Protein AF-V7I655-F1 (afdb_monomer)

Organism: NCBI:txid994573

Sequence (57 aa):
MA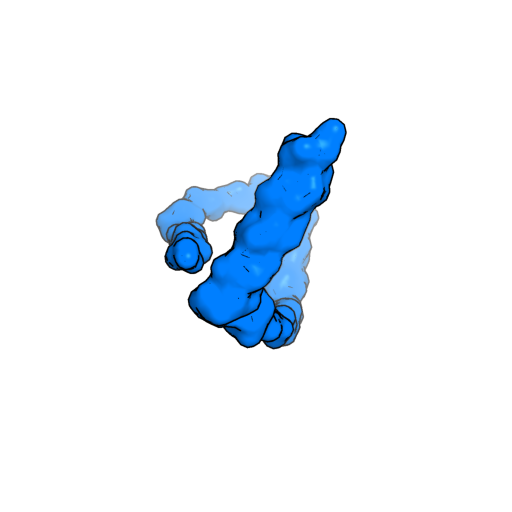TSSFDKSFVLKDKREVASFSKMLSKPHKSIKIDRTLTSPSNERRGELRLKKMLSR

Mean predicted aligned error: 12.7 Å

Solvent-accessible surface area (backbone atoms only — not comparable to full-atom values): 3807 Å² total; per-residue (Å²): 131,83,77,78,78,84,83,74,89,83,82,76,90,45,74,67,52,50,53,52,52,52,53,50,67,77,51,64,72,71,76,75,82,71,67,62,71,65,72,28,76,68,46,43,56,53,48,51,55,52,48,51,63,62,73,74,108

Structure (mmCIF, N/CA/C/O backbone):
data_AF-V7I655-F1
#
_entry.id   AF-V7I655-F1
#
loop_
_atom_site.group_PDB
_atom_site.id
_atom_site.type_symbol
_atom_site.label_atom_id
_atom_site.label_alt_id
_atom_site.label_comp_id
_atom_site.label_asym_id
_atom_site.label_entity_id
_atom_site.label_seq_id
_atom_site.pdbx_PDB_ins_code
_atom_site.Cartn_x
_atom_site.Cartn_y
_atom_site.Cartn_z
_atom_site.occupancy
_atom_site.B_iso_or_equiv
_atom_site.auth_seq_id
_atom_site.auth_comp_id
_atom_site.auth_asym_id
_atom_site.auth_atom_id
_atom_site.pdbx_PDB_model_num
ATOM 1 N N . MET A 1 1 ? -15.267 0.143 2.983 1.00 49.56 1 MET A N 1
ATOM 2 C CA . MET A 1 1 ? -14.990 0.670 1.627 1.00 49.56 1 MET A CA 1
ATOM 3 C C . MET A 1 1 ? -14.324 -0.418 0.807 1.00 49.56 1 MET A C 1
ATOM 5 O O . MET A 1 1 ? -13.276 -0.897 1.221 1.00 49.56 1 MET A O 1
ATOM 9 N N . ALA A 1 2 ? -14.923 -0.833 -0.311 1.00 55.00 2 ALA A N 1
ATOM 10 C CA . ALA A 1 2 ? -14.197 -1.625 -1.297 1.00 55.00 2 ALA A CA 1
ATOM 11 C C . ALA A 1 2 ? -13.078 -0.738 -1.861 1.00 55.00 2 ALA A C 1
ATOM 13 O O . ALA A 1 2 ? -13.351 0.359 -2.348 1.00 55.00 2 ALA A O 1
ATOM 14 N N . THR A 1 3 ? -11.818 -1.154 -1.736 1.00 57.31 3 THR A N 1
ATOM 15 C CA . THR A 1 3 ? -10.740 -0.527 -2.504 1.00 57.31 3 THR A CA 1
ATOM 16 C C . THR A 1 3 ? -11.064 -0.799 -3.962 1.00 57.31 3 THR A C 1
ATOM 18 O O . THR A 1 3 ? -11.104 -1.967 -4.343 1.00 57.31 3 THR A O 1
ATOM 21 N N . SER A 1 4 ? -11.386 0.248 -4.724 1.00 57.16 4 SER A N 1
ATOM 22 C CA . SER A 1 4 ? -11.731 0.131 -6.141 1.00 57.16 4 SER A CA 1
ATOM 23 C C . SER A 1 4 ? -10.711 -0.771 -6.833 1.00 57.16 4 SER A C 1
ATOM 25 O O . SER A 1 4 ? -9.516 -0.463 -6.842 1.00 57.16 4 SER A O 1
ATOM 27 N N . SER A 1 5 ? -11.169 -1.922 -7.323 1.00 62.50 5 SER A N 1
ATOM 28 C CA . SER A 1 5 ? -10.354 -2.807 -8.141 1.00 62.50 5 SER A CA 1
ATOM 29 C C . SER A 1 5 ? -9.947 -2.012 -9.375 1.00 62.50 5 SER A C 1
ATOM 31 O O . SER A 1 5 ? -10.797 -1.540 -10.128 1.00 62.50 5 SER A O 1
ATOM 33 N N . PHE A 1 6 ? -8.647 -1.780 -9.537 1.00 66.94 6 PHE A N 1
ATOM 34 C CA . PHE A 1 6 ? -8.133 -1.033 -10.673 1.00 66.94 6 PHE A CA 1
ATOM 35 C C . PHE A 1 6 ? -8.217 -1.918 -11.922 1.00 66.94 6 PHE A C 1
ATOM 37 O O . PHE A 1 6 ? -7.324 -2.720 -12.170 1.00 66.94 6 PHE A O 1
ATOM 44 N N . ASP A 1 7 ? -9.309 -1.786 -12.675 1.00 76.12 7 ASP A N 1
ATOM 45 C CA . ASP A 1 7 ? -9.589 -2.563 -13.896 1.00 76.12 7 ASP A CA 1
ATOM 46 C C . ASP A 1 7 ? -9.321 -1.758 -15.183 1.00 76.12 7 ASP A C 1
ATOM 48 O O . ASP A 1 7 ? -9.890 -1.989 -16.246 1.00 76.12 7 ASP A O 1
ATOM 52 N N . LYS A 1 8 ? -8.477 -0.724 -15.092 1.00 79.12 8 LYS A N 1
ATOM 53 C CA . LYS A 1 8 ? -8.176 0.148 -16.229 1.00 79.12 8 LYS A CA 1
ATOM 54 C C . LYS A 1 8 ? -6.892 -0.296 -16.915 1.00 79.12 8 LYS A C 1
ATOM 56 O O . LYS A 1 8 ? -5.831 -0.336 -16.294 1.00 79.12 8 LYS A O 1
ATOM 61 N N . SER A 1 9 ? -6.965 -0.549 -18.218 1.00 86.81 9 SER A N 1
ATOM 62 C CA . SER A 1 9 ? -5.773 -0.762 -19.041 1.00 86.81 9 SER A CA 1
ATOM 63 C C . SER A 1 9 ? -4.952 0.530 -19.150 1.00 86.81 9 SER A C 1
ATOM 65 O O . SER A 1 9 ? -5.504 1.619 -19.327 1.00 86.81 9 SER A O 1
ATOM 67 N N . PHE A 1 10 ? -3.627 0.418 -19.057 1.00 86.31 10 PHE A N 1
ATOM 68 C CA . PHE A 1 10 ? -2.691 1.535 -19.207 1.00 86.31 10 PHE A CA 1
ATOM 69 C C . PHE A 1 10 ? -1.475 1.122 -20.039 1.00 86.31 10 PHE A C 1
ATOM 71 O O . PHE A 1 10 ? -1.192 -0.063 -20.202 1.00 86.31 10 PHE A O 1
ATOM 78 N N . VAL A 1 11 ? -0.754 2.117 -20.560 1.00 91.81 11 VAL A N 1
ATOM 79 C CA . VAL A 1 11 ? 0.456 1.931 -21.370 1.00 91.81 11 VAL A CA 1
ATOM 80 C C . VAL A 1 11 ? 1.616 2.641 -20.685 1.00 91.81 11 VAL A C 1
ATOM 82 O O . VAL A 1 11 ? 1.491 3.811 -20.325 1.00 91.81 11 VAL A O 1
ATOM 85 N N . LEU 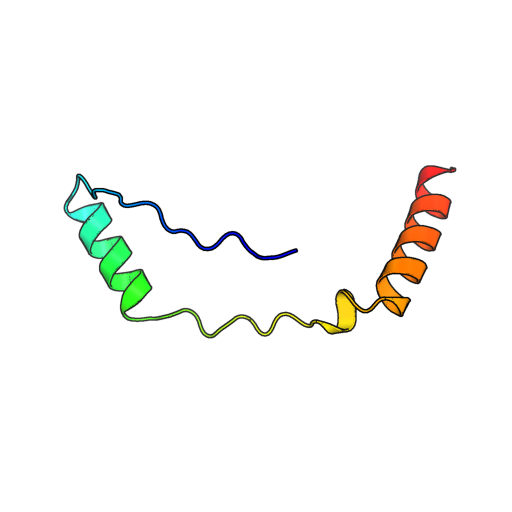A 1 12 ? 2.735 1.935 -20.523 1.00 92.00 12 LEU A N 1
ATOM 86 C CA . LEU A 1 12 ? 4.001 2.508 -20.065 1.00 92.00 12 LEU A CA 1
ATOM 87 C C . LEU A 1 12 ? 4.762 3.021 -21.286 1.00 92.00 12 LEU A C 1
ATOM 89 O O . LEU A 1 12 ? 4.957 2.278 -22.249 1.00 92.00 12 LEU A O 1
ATOM 93 N N . LYS A 1 13 ? 5.146 4.295 -21.270 1.00 92.00 13 LYS A N 1
ATOM 94 C CA . LYS A 1 13 ? 5.732 4.980 -22.429 1.00 92.00 13 LYS A CA 1
ATOM 95 C C . LYS A 1 13 ? 7.248 4.828 -22.475 1.00 92.00 13 LYS A C 1
ATOM 97 O O . LYS A 1 13 ? 7.811 4.743 -23.563 1.00 92.00 13 LYS A O 1
ATOM 102 N N . ASP A 1 14 ? 7.888 4.706 -21.311 1.00 95.56 14 ASP A N 1
ATOM 103 C CA . ASP A 1 14 ? 9.346 4.735 -21.203 1.00 95.56 14 ASP A CA 1
ATOM 104 C C . ASP A 1 14 ? 9.951 3.450 -20.628 1.00 95.56 14 ASP A C 1
ATOM 106 O O . ASP A 1 14 ? 9.404 2.794 -19.739 1.00 95.56 14 ASP A O 1
ATOM 110 N N . LYS A 1 15 ? 11.188 3.137 -21.045 1.00 93.31 15 LYS A N 1
ATOM 111 C CA . LYS A 1 15 ? 11.959 1.990 -20.519 1.00 93.31 15 LYS A CA 1
ATOM 112 C C . LYS A 1 15 ? 12.141 2.043 -18.996 1.00 93.31 15 LYS A C 1
ATOM 114 O O . LYS A 1 15 ? 12.180 1.003 -18.341 1.00 93.31 15 LYS A O 1
ATOM 119 N N . ARG A 1 16 ? 12.246 3.251 -18.427 1.00 92.50 16 ARG A N 1
ATOM 120 C CA . ARG A 1 16 ? 12.358 3.465 -16.973 1.00 92.50 16 ARG A CA 1
ATOM 121 C C . ARG A 1 16 ? 11.075 3.064 -16.246 1.00 92.50 16 ARG A C 1
ATOM 123 O O . ARG A 1 16 ? 11.150 2.425 -15.198 1.00 92.50 16 ARG A O 1
ATOM 130 N N . GLU A 1 17 ? 9.920 3.394 -16.818 1.00 91.19 17 GLU A N 1
ATOM 131 C CA . GLU A 1 17 ? 8.614 3.026 -16.270 1.00 91.19 1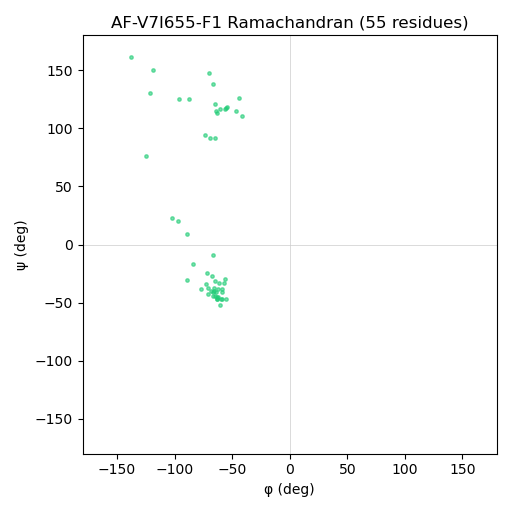7 GLU A CA 1
ATOM 132 C C . GLU A 1 17 ? 8.422 1.508 -16.293 1.00 91.19 17 GLU A C 1
ATOM 134 O O . GLU A 1 17 ? 8.046 0.923 -15.278 1.00 91.19 17 GLU A O 1
ATOM 139 N N . VAL A 1 18 ? 8.785 0.854 -17.403 1.00 91.75 18 VAL A N 1
ATOM 140 C CA . VAL A 1 18 ? 8.748 -0.613 -17.535 1.00 91.75 18 VAL A CA 1
ATOM 141 C C . VAL A 1 18 ? 9.635 -1.293 -16.489 1.00 91.75 18 VAL A C 1
ATOM 143 O O . VAL A 1 18 ? 9.197 -2.224 -15.810 1.00 91.75 18 VAL A O 1
ATOM 146 N N . ALA A 1 19 ? 10.870 -0.817 -16.311 1.00 91.75 19 ALA A N 1
ATOM 147 C CA . ALA A 1 19 ? 11.795 -1.374 -15.325 1.00 91.75 19 ALA A CA 1
ATOM 148 C C . ALA A 1 19 ? 11.287 -1.195 -13.883 1.00 91.75 19 ALA A C 1
ATOM 150 O O . ALA A 1 19 ? 11.380 -2.118 -13.072 1.00 91.75 19 ALA A O 1
ATOM 151 N N . SER A 1 20 ? 10.718 -0.027 -13.568 1.00 87.19 20 SER A N 1
ATOM 152 C CA . SER A 1 20 ? 10.116 0.254 -12.261 1.00 87.19 20 SER A CA 1
ATOM 153 C C . SER A 1 20 ? 8.917 -0.656 -11.985 1.00 87.19 20 SER A C 1
ATOM 155 O O . SER A 1 20 ? 8.850 -1.299 -10.937 1.00 87.19 20 SER A O 1
ATOM 157 N N . PHE A 1 21 ? 8.015 -0.790 -12.958 1.00 88.44 21 PHE A N 1
ATOM 158 C CA . PHE A 1 21 ? 6.837 -1.644 -12.845 1.00 88.44 21 PHE A CA 1
ATOM 159 C C . PHE A 1 21 ? 7.213 -3.122 -12.659 1.00 88.44 21 PHE A C 1
ATOM 161 O O . PHE A 1 21 ? 6.720 -3.777 -11.743 1.00 88.44 21 PHE A O 1
ATOM 168 N N . SER A 1 22 ? 8.171 -3.627 -13.443 1.00 89.56 22 SER A N 1
ATOM 169 C CA . SER A 1 22 ? 8.714 -4.986 -13.286 1.00 89.56 22 SER A CA 1
ATOM 170 C C . SER A 1 22 ? 9.328 -5.213 -11.894 1.00 89.56 22 SER A C 1
ATOM 172 O O . SER A 1 22 ? 9.128 -6.253 -11.257 1.00 89.56 22 SER A O 1
ATOM 174 N N . LYS A 1 23 ? 10.012 -4.202 -11.343 1.00 89.00 23 LYS A N 1
ATOM 175 C CA . LYS A 1 23 ? 10.547 -4.244 -9.975 1.00 89.00 23 LYS A CA 1
ATOM 176 C C . LYS A 1 23 ? 9.444 -4.284 -8.907 1.00 89.00 23 LYS A C 1
ATOM 178 O O . LYS A 1 23 ? 9.610 -4.983 -7.910 1.00 89.00 23 LYS A O 1
ATOM 183 N N . MET A 1 24 ? 8.330 -3.575 -9.106 1.00 83.25 24 MET A N 1
ATOM 184 C CA . MET A 1 24 ? 7.176 -3.617 -8.193 1.00 83.25 24 MET A CA 1
ATOM 185 C C . MET A 1 24 ? 6.463 -4.973 -8.230 1.00 83.25 24 MET A C 1
ATOM 187 O O . MET A 1 24 ? 6.095 -5.492 -7.179 1.00 83.25 24 MET A O 1
ATOM 191 N N . LEU A 1 25 ? 6.312 -5.573 -9.415 1.00 83.62 25 LEU A N 1
ATOM 192 C CA . LEU A 1 25 ? 5.689 -6.890 -9.567 1.00 83.62 25 LEU A CA 1
ATOM 193 C C . LEU A 1 25 ? 6.559 -8.033 -9.024 1.00 83.62 25 LEU A C 1
ATOM 195 O O . LEU A 1 25 ? 6.032 -8.969 -8.432 1.00 83.62 25 LEU A O 1
ATOM 199 N N . SER A 1 26 ? 7.883 -7.965 -9.198 1.00 85.12 26 SER A N 1
ATOM 200 C CA . SER A 1 26 ? 8.807 -9.024 -8.749 1.00 85.12 26 SER A CA 1
ATOM 201 C C . SER A 1 26 ? 8.976 -9.099 -7.230 1.00 85.12 26 SER A C 1
ATOM 203 O O . SER A 1 26 ? 9.312 -10.154 -6.693 1.00 85.12 26 SER A O 1
ATOM 205 N N . LYS A 1 27 ? 8.741 -7.993 -6.519 1.00 76.94 27 LYS A N 1
ATOM 206 C CA . LYS A 1 27 ? 8.753 -7.938 -5.056 1.00 76.94 27 LYS A CA 1
ATOM 207 C C . LYS A 1 27 ? 7.426 -7.369 -4.574 1.00 76.94 27 LYS A C 1
ATOM 209 O O . LYS A 1 27 ? 7.400 -6.203 -4.171 1.00 76.94 27 LYS A O 1
ATOM 214 N N . PRO A 1 28 ? 6.336 -8.162 -4.588 1.00 67.88 28 PRO A N 1
ATOM 215 C CA . PRO A 1 28 ? 5.089 -7.712 -4.001 1.00 67.88 28 PRO A CA 1
ATOM 216 C C . PRO A 1 28 ? 5.390 -7.343 -2.553 1.00 67.88 28 PRO A C 1
ATOM 218 O O . PRO A 1 28 ? 5.850 -8.176 -1.763 1.00 67.88 28 PRO A O 1
ATOM 221 N N . HIS A 1 29 ? 5.219 -6.062 -2.225 1.00 67.75 29 HIS A N 1
ATOM 222 C CA . HIS A 1 29 ? 5.383 -5.594 -0.861 1.00 67.75 29 HIS A CA 1
ATOM 223 C C . HIS A 1 29 ? 4.444 -6.458 -0.022 1.00 67.75 29 HIS A C 1
ATOM 225 O O . HIS A 1 29 ? 3.242 -6.484 -0.301 1.00 67.75 29 HIS A O 1
ATOM 231 N N . LYS A 1 30 ? 4.999 -7.246 0.916 1.00 65.50 30 LYS A N 1
ATOM 232 C CA . LYS A 1 30 ? 4.211 -8.141 1.777 1.00 65.50 30 LYS A CA 1
ATOM 233 C C . LYS A 1 30 ? 3.000 -7.349 2.235 1.00 65.50 30 LYS A C 1
ATOM 235 O O . LYS A 1 30 ? 3.201 -6.230 2.713 1.00 65.50 30 LYS A O 1
ATOM 240 N N . SER A 1 31 ? 1.798 -7.897 2.019 1.00 63.09 31 SER A N 1
ATOM 241 C CA . SER A 1 31 ? 0.540 -7.231 2.356 1.00 63.09 31 SER A CA 1
ATOM 242 C C . SER A 1 31 ? 0.734 -6.569 3.709 1.00 63.09 31 SER A C 1
ATOM 244 O O . SER A 1 31 ? 0.962 -7.275 4.699 1.00 63.09 31 SER A O 1
ATOM 246 N N . ILE A 1 32 ? 0.772 -5.235 3.740 1.00 65.19 32 ILE A N 1
ATOM 247 C CA . ILE A 1 32 ? 0.866 -4.521 5.007 1.00 65.19 32 ILE A CA 1
ATOM 248 C C . ILE A 1 32 ? -0.305 -5.076 5.803 1.00 65.19 32 ILE A C 1
ATOM 250 O O . ILE A 1 32 ? -1.436 -5.047 5.313 1.00 65.19 32 ILE A O 1
ATOM 254 N N . LYS A 1 33 ? -0.027 -5.724 6.940 1.00 66.56 33 LYS A N 1
ATOM 255 C CA . LYS A 1 33 ? -1.082 -6.262 7.794 1.00 66.56 33 LYS A CA 1
ATOM 256 C C . LYS A 1 33 ? -1.844 -5.046 8.296 1.00 66.56 33 LYS A C 1
ATOM 258 O O . LYS A 1 33 ? -1.435 -4.416 9.263 1.00 66.56 33 LYS A O 1
ATOM 263 N N . ILE A 1 34 ? -2.884 -4.662 7.562 1.00 69.19 34 ILE A N 1
ATOM 264 C CA . ILE A 1 34 ? -3.793 -3.611 7.982 1.00 69.19 34 ILE A CA 1
ATOM 265 C C . ILE A 1 34 ? -4.445 -4.167 9.234 1.00 69.19 34 ILE A C 1
ATOM 267 O O . ILE A 1 34 ? -5.133 -5.190 9.172 1.00 69.19 34 ILE A O 1
ATOM 271 N N . ASP A 1 35 ? -4.186 -3.526 10.366 1.00 75.12 35 ASP A N 1
ATOM 272 C CA . ASP A 1 35 ? -4.866 -3.866 11.598 1.00 75.12 35 ASP A CA 1
ATOM 273 C C . ASP A 1 35 ? -6.335 -3.445 11.476 1.00 75.12 35 ASP A C 1
ATOM 275 O O . ASP A 1 35 ? -6.723 -2.307 11.738 1.00 75.12 35 ASP A O 1
ATOM 279 N N . A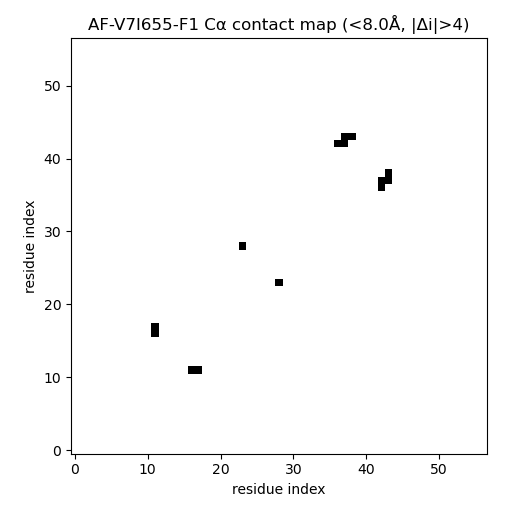RG A 1 36 ? -7.163 -4.388 11.019 1.00 72.19 36 ARG A N 1
ATOM 280 C CA . ARG A 1 36 ? -8.606 -4.196 10.831 1.00 72.19 36 ARG A CA 1
ATOM 281 C C . ARG A 1 36 ? -9.347 -4.001 12.152 1.00 72.19 36 ARG A C 1
ATOM 283 O O . ARG A 1 36 ? -10.519 -3.637 12.127 1.00 72.19 36 ARG A O 1
ATOM 290 N N . THR A 1 37 ? -8.692 -4.206 13.298 1.00 80.00 37 THR A N 1
ATOM 291 C CA . THR A 1 37 ? -9.292 -3.883 14.595 1.00 80.00 37 THR A CA 1
ATOM 292 C C . THR A 1 37 ? -9.472 -2.374 14.763 1.00 80.00 37 THR A C 1
ATOM 294 O O . THR A 1 37 ? -10.422 -1.949 15.423 1.00 80.00 37 THR A O 1
ATOM 297 N N . LEU A 1 38 ? -8.647 -1.553 14.100 1.00 72.00 38 LEU A N 1
ATOM 298 C CA . LEU A 1 38 ? -8.765 -0.092 14.110 1.00 72.00 38 LEU A CA 1
ATOM 299 C C . LEU A 1 38 ? -10.059 0.400 13.448 1.00 72.00 38 LEU A C 1
ATOM 301 O O . LEU A 1 38 ? -10.623 1.394 13.893 1.00 72.00 38 LEU A O 1
ATOM 305 N N . THR A 1 39 ? -10.560 -0.322 12.444 1.00 73.38 39 THR A N 1
ATOM 306 C CA . THR A 1 39 ? -11.834 -0.041 11.754 1.00 73.38 39 THR A CA 1
ATOM 307 C C . THR A 1 39 ? -12.989 -0.883 12.299 1.00 73.38 39 THR A C 1
ATOM 309 O O . THR A 1 39 ? -13.966 -1.138 11.601 1.00 73.38 39 THR A O 1
ATOM 312 N N . SER A 1 40 ? 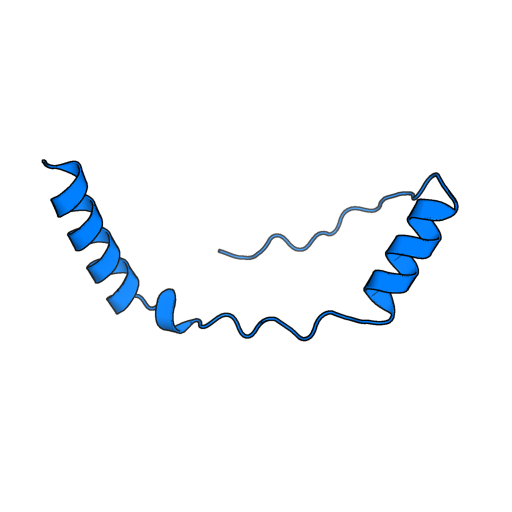-12.869 -1.415 13.517 1.00 83.06 40 SER A N 1
ATOM 313 C CA . SER A 1 40 ? -13.988 -2.130 14.130 1.00 83.06 40 SER A CA 1
ATOM 314 C C . SER A 1 40 ? -15.113 -1.150 14.502 1.00 83.06 40 SER A C 1
ATOM 316 O O . SER A 1 40 ? -14.824 -0.024 14.916 1.00 83.06 40 SER A O 1
ATOM 318 N N . P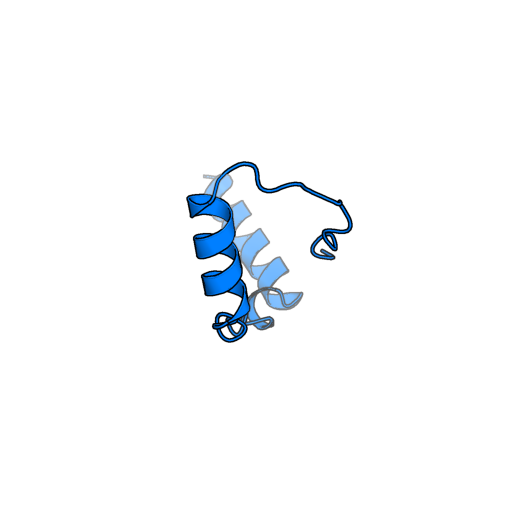RO A 1 41 ? -16.394 -1.563 14.439 1.00 81.94 41 PRO A N 1
ATOM 319 C CA . PRO A 1 41 ? -17.527 -0.671 14.714 1.00 81.94 41 PRO A CA 1
ATOM 320 C C . PRO A 1 41 ? -17.484 -0.001 16.097 1.00 81.94 41 PRO A C 1
ATOM 322 O O . PRO A 1 41 ? -17.982 1.108 16.285 1.00 81.94 41 PRO A O 1
ATOM 325 N N . SER A 1 42 ? -16.884 -0.664 17.091 1.00 83.50 42 SER A N 1
ATOM 326 C CA . SER A 1 42 ? -16.682 -0.112 18.434 1.00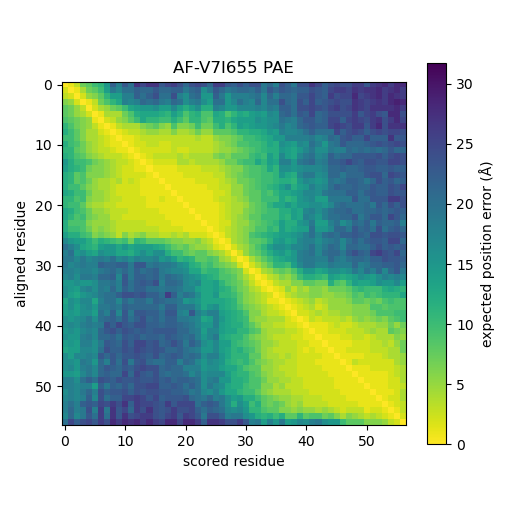 83.50 42 SER A CA 1
ATOM 327 C C . SER A 1 42 ? -15.617 0.989 18.454 1.00 83.50 42 SER A C 1
ATOM 329 O O . SER A 1 42 ? -15.815 2.029 19.088 1.00 83.50 42 SER A O 1
ATOM 331 N N . ASN A 1 43 ? -14.508 0.787 17.741 1.00 83.38 43 ASN A N 1
ATOM 332 C CA . ASN A 1 43 ? -13.415 1.750 17.651 1.00 83.38 43 ASN A CA 1
ATOM 333 C C . ASN A 1 43 ? -13.783 2.963 16.790 1.00 83.38 43 ASN A C 1
ATOM 335 O O . ASN A 1 43 ? -13.412 4.079 17.154 1.00 83.38 43 ASN A O 1
ATOM 339 N N . GLU A 1 44 ? -14.589 2.783 15.741 1.00 84.12 44 GLU A N 1
ATOM 340 C CA . GLU A 1 44 ? -15.145 3.883 14.942 1.00 84.12 44 GLU A CA 1
ATOM 341 C C . GLU A 1 44 ? -16.017 4.815 15.794 1.00 84.12 44 GLU A C 1
ATOM 343 O O . GLU A 1 44 ? -15.748 6.015 15.870 1.00 84.12 44 GLU A O 1
ATOM 348 N N . ARG A 1 45 ? -16.991 4.264 16.536 1.00 87.75 45 ARG A N 1
ATOM 349 C CA . ARG A 1 45 ? -17.863 5.046 17.438 1.00 87.75 45 ARG A CA 1
ATOM 350 C C . ARG A 1 45 ? -17.069 5.791 18.511 1.00 87.75 45 ARG A C 1
ATOM 352 O O . ARG A 1 45 ? -17.354 6.946 18.825 1.00 87.75 45 ARG A O 1
ATOM 359 N N . ARG A 1 46 ? -16.045 5.146 19.080 1.00 89.06 46 ARG A N 1
ATOM 360 C CA . ARG A 1 46 ? -15.156 5.771 20.070 1.00 89.06 46 ARG A CA 1
ATOM 361 C C . ARG A 1 46 ? -14.333 6.909 19.460 1.00 89.06 46 ARG A C 1
ATOM 363 O O . ARG A 1 46 ? -14.135 7.932 20.118 1.00 89.06 46 ARG A O 1
ATOM 370 N N . GLY A 1 47 ? -13.842 6.725 18.236 1.00 87.25 47 GLY A N 1
ATOM 371 C CA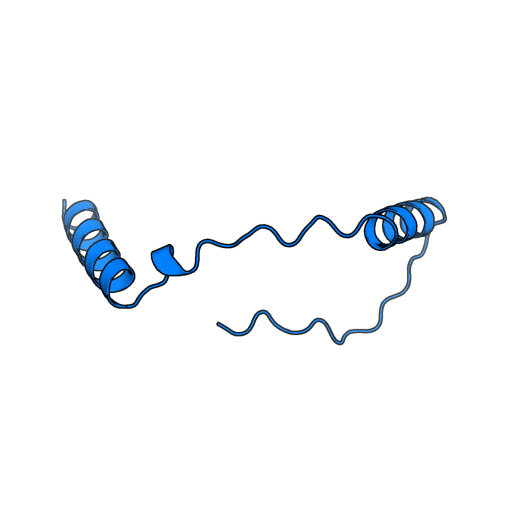 . GLY A 1 47 ? -13.109 7.738 17.481 1.00 87.25 47 GLY A CA 1
ATOM 372 C C . GLY A 1 47 ? -13.974 8.958 17.181 1.00 87.25 47 GLY A C 1
ATOM 373 O O . GLY A 1 47 ? -13.565 10.080 17.472 1.00 87.25 47 GLY A O 1
ATOM 374 N N . GLU A 1 48 ? -15.201 8.739 16.709 1.00 90.75 48 GLU A N 1
ATOM 375 C CA . GLU A 1 48 ? -16.170 9.799 16.417 1.00 90.75 48 GLU A CA 1
ATOM 376 C C . GLU A 1 48 ? -16.478 10.652 17.656 1.00 90.75 48 GLU A C 1
ATOM 378 O O . GLU A 1 48 ? -16.419 11.881 17.603 1.00 90.75 48 GLU A O 1
ATOM 383 N N . LEU A 1 49 ? -16.732 10.016 18.805 1.00 92.00 49 LEU A N 1
ATOM 384 C CA . LEU A 1 49 ? -16.985 10.722 20.065 1.00 92.00 49 LEU A CA 1
ATOM 385 C C . LEU A 1 49 ? -15.788 11.567 20.517 1.00 92.00 49 LEU A C 1
ATOM 387 O O . LEU A 1 49 ? -15.969 12.669 21.038 1.00 92.00 49 LEU A O 1
ATOM 391 N N . ARG A 1 50 ? -14.560 11.068 20.331 1.00 90.75 50 ARG A N 1
ATOM 392 C CA . ARG A 1 50 ? -13.338 11.828 20.635 1.00 90.75 50 ARG A CA 1
ATOM 393 C C . ARG A 1 50 ? -13.170 13.023 19.703 1.00 90.75 50 ARG A C 1
ATOM 395 O O . ARG A 1 50 ? -12.870 14.109 20.190 1.00 90.75 50 ARG A O 1
ATOM 402 N N . LEU A 1 51 ? -13.400 12.835 18.405 1.00 90.88 51 LEU A N 1
ATOM 403 C CA . LEU A 1 51 ? -13.306 13.899 17.407 1.00 90.88 51 LEU A CA 1
ATOM 404 C C . LEU A 1 51 ? -14.340 14.995 17.656 1.00 90.88 51 LEU A C 1
ATOM 406 O O . LEU A 1 51 ? -13.975 16.165 17.693 1.00 90.88 51 LEU A O 1
ATOM 410 N N . LYS A 1 52 ? -15.596 14.626 17.931 1.00 93.50 52 LYS A N 1
ATOM 411 C CA . LYS A 1 52 ? -16.643 15.582 18.314 1.00 93.50 52 LYS A CA 1
ATOM 412 C C . LYS A 1 52 ? -16.223 16.416 19.526 1.00 93.50 52 LYS A C 1
ATOM 414 O O . LYS A 1 52 ? -16.280 17.633 19.467 1.00 93.50 52 LYS A O 1
ATOM 419 N N . LYS A 1 53 ? -15.696 15.792 20.587 1.00 92.69 53 LYS A N 1
ATOM 420 C CA . LYS A 1 53 ? -15.198 16.526 21.768 1.00 92.69 53 LYS A CA 1
ATOM 421 C C . LYS A 1 53 ? -14.039 17.484 21.468 1.00 92.69 53 LYS A C 1
ATOM 423 O O . LYS A 1 53 ? -13.922 18.497 22.145 1.00 92.69 53 LYS A O 1
ATOM 428 N N . MET A 1 54 ? -13.172 17.152 20.512 1.00 91.12 54 MET A N 1
ATOM 429 C CA . MET A 1 54 ? -12.049 18.010 20.118 1.00 91.12 54 MET A CA 1
ATOM 430 C C . MET A 1 54 ? -12.486 19.180 19.235 1.00 91.12 54 MET A C 1
ATOM 432 O O . MET A 1 54 ? -11.957 20.271 19.394 1.00 91.12 54 MET A O 1
ATOM 436 N N . LEU A 1 55 ? -13.434 18.947 18.325 1.00 89.00 55 LEU A N 1
ATOM 437 C CA . LEU A 1 55 ? -13.924 19.938 17.362 1.00 89.00 55 LEU A CA 1
ATOM 438 C C 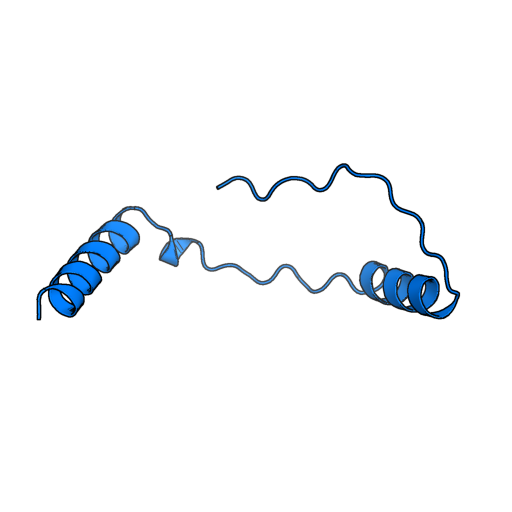. LEU A 1 55 ? -15.014 20.855 17.928 1.00 89.00 55 LEU A C 1
ATOM 440 O O . LEU A 1 55 ? -15.316 21.878 17.330 1.00 89.00 55 LEU A O 1
ATOM 444 N N . SER A 1 56 ? -15.637 20.480 19.046 1.00 83.00 56 SER A N 1
ATOM 445 C CA . SER A 1 56 ? -16.601 21.318 19.771 1.00 83.00 56 SER A CA 1
ATOM 446 C C . SER A 1 56 ? -15.954 22.221 20.832 1.00 83.00 56 SER A C 1
ATOM 448 O O . SER A 1 56 ? -16.677 22.795 21.643 1.00 83.00 56 SER A O 1
ATOM 450 N N . ARG A 1 57 ? -14.618 22.308 20.865 1.00 56.59 57 ARG A N 1
ATOM 451 C CA . ARG A 1 57 ? -13.875 23.348 21.592 1.00 56.59 57 ARG A CA 1
ATOM 452 C C . ARG A 1 57 ? -13.681 24.562 20.701 1.00 56.59 57 ARG A C 1
ATOM 454 O O . ARG A 1 57 ? -13.726 25.671 21.267 1.00 56.59 57 ARG A O 1
#

Secondary structure (DSSP, 8-state):
-------------SHHHHHHHHHHHHS--------TTTTSHHHHHHHHHHHHHHHT-

Foldseek 3Di:
DPPPDPPDDDDDDDPVSVVVVVVCVVCVPPPPPPPCVCVDPVNVVVVVVVVCVVVVD

pLDDT: mean 80.35, std 12.04, range [49.56, 95.56]

Radius of gyration: 19.55 Å; Cα contacts (8 Å, |Δi|>4): 7; chains: 1; bounding box: 30×32×44 Å